Protein AF-G4HJP6-F1 (afdb_monomer)

pLDDT: mean 92.57, std 11.22, range [50.94, 98.62]

Sequence (69 aa):
MIGEIYSGYLYVAIAIWILTGLFNLVVDTRKYDQSKMDKEKKVSRVLGWINIVSGIVIFLGAMTLKIIL

Mean predicted aligned error: 4.13 Å

Foldseek 3Di:
DVVVVVLVVLLVVLVVLLVQLVCLLPPVLVVCVVVVNVVSNVVSPVSSVVSNVVSVVVVVVSVVVVVVD

Structure (mmCIF, N/CA/C/O backbone):
data_AF-G4HJP6-F1
#
_entry.id   AF-G4HJP6-F1
#
loop_
_atom_site.group_PDB
_atom_site.id
_atom_site.type_symbol
_atom_site.label_atom_id
_atom_site.label_alt_id
_atom_site.label_comp_id
_atom_site.label_asym_id
_atom_site.label_entity_id
_atom_sit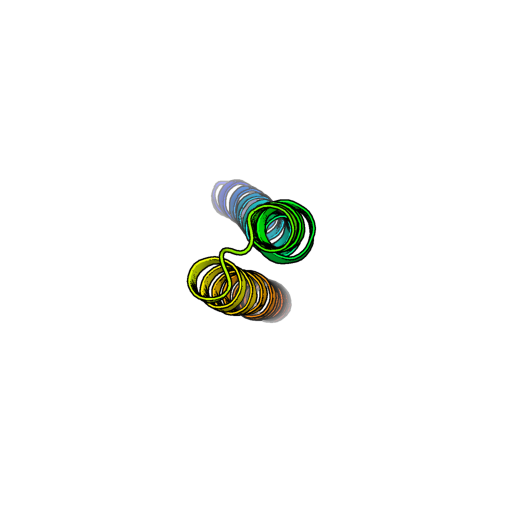e.label_seq_id
_atom_site.pdbx_PDB_ins_code
_atom_site.Cartn_x
_atom_site.Cartn_y
_atom_site.Cartn_z
_atom_site.occupancy
_atom_site.B_iso_or_equiv
_atom_site.auth_seq_id
_atom_site.auth_comp_id
_atom_site.auth_asym_id
_atom_site.auth_atom_id
_atom_site.pdbx_PDB_model_num
ATOM 1 N N . MET A 1 1 ? 21.837 8.343 -20.034 1.00 50.94 1 MET A N 1
ATOM 2 C CA . MET A 1 1 ? 22.036 8.728 -18.617 1.00 50.94 1 MET A CA 1
ATOM 3 C C . MET A 1 1 ? 20.759 9.249 -17.954 1.00 50.94 1 MET A C 1
ATOM 5 O O . MET A 1 1 ? 20.411 8.750 -16.898 1.00 50.94 1 MET A O 1
ATOM 9 N N . ILE A 1 2 ? 20.015 10.186 -18.562 1.00 57.78 2 ILE A N 1
ATOM 10 C CA . ILE A 1 2 ? 18.802 10.761 -17.938 1.00 57.78 2 ILE A CA 1
ATOM 11 C C . ILE A 1 2 ? 17.649 9.737 -17.820 1.00 57.78 2 ILE A C 1
ATOM 13 O O . ILE A 1 2 ? 16.997 9.662 -16.785 1.00 57.78 2 ILE A O 1
ATOM 17 N N . GLY A 1 3 ? 17.445 8.888 -18.837 1.00 60.41 3 GLY A N 1
ATOM 18 C CA . GLY A 1 3 ? 16.400 7.850 -18.820 1.00 60.41 3 GLY A CA 1
ATOM 19 C C . GLY A 1 3 ? 16.575 6.781 -17.733 1.00 60.41 3 GLY A C 1
AT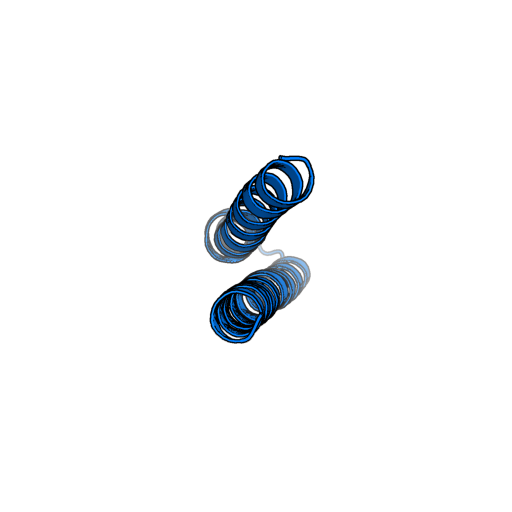OM 20 O O . GLY A 1 3 ? 15.590 6.338 -17.148 1.00 60.41 3 GLY A O 1
ATOM 21 N N . GLU A 1 4 ? 17.815 6.416 -17.391 1.00 61.19 4 GLU A N 1
ATOM 22 C CA . GLU A 1 4 ? 18.072 5.433 -16.330 1.00 61.19 4 GLU A CA 1
ATOM 23 C C . GLU A 1 4 ? 17.740 5.985 -14.939 1.00 61.19 4 GLU A C 1
ATOM 25 O O . GLU A 1 4 ? 17.123 5.282 -14.139 1.00 61.19 4 GLU A O 1
ATOM 30 N N . ILE A 1 5 ? 18.042 7.264 -14.683 1.00 61.62 5 ILE A N 1
ATOM 31 C CA . ILE A 1 5 ? 17.701 7.948 -13.425 1.00 61.62 5 ILE A CA 1
ATOM 32 C C . ILE A 1 5 ? 16.177 7.989 -13.227 1.00 61.62 5 ILE A C 1
ATOM 34 O O . ILE A 1 5 ? 15.684 7.638 -12.153 1.00 61.62 5 ILE A O 1
ATOM 38 N N . TYR A 1 6 ? 15.417 8.340 -14.272 1.00 67.56 6 TYR A N 1
ATOM 39 C CA . TYR A 1 6 ? 13.950 8.334 -14.214 1.00 67.56 6 TYR A CA 1
ATOM 40 C C . TYR A 1 6 ? 13.374 6.926 -14.038 1.00 67.56 6 TYR A C 1
ATOM 42 O O . TYR A 1 6 ? 12.414 6.749 -13.288 1.00 67.56 6 TYR A O 1
ATOM 50 N N . SER A 1 7 ? 13.979 5.915 -14.671 1.00 74.25 7 SER A N 1
ATOM 51 C CA . SER A 1 7 ? 13.542 4.526 -14.508 1.00 74.25 7 SER A CA 1
ATOM 52 C C . SER A 1 7 ? 13.754 4.021 -13.076 1.00 74.25 7 SER A C 1
ATOM 54 O O . SER A 1 7 ? 12.852 3.413 -12.506 1.00 74.25 7 SER A O 1
ATOM 56 N N . GLY A 1 8 ? 14.893 4.340 -12.448 1.00 83.94 8 GLY A N 1
ATOM 57 C CA . GLY A 1 8 ? 15.169 3.980 -11.057 1.00 83.94 8 GLY A CA 1
ATOM 58 C C . GLY A 1 8 ? 14.188 4.635 -10.086 1.00 83.94 8 GLY A C 1
ATOM 59 O O . GLY A 1 8 ? 13.630 3.957 -9.223 1.00 83.94 8 GLY A O 1
ATOM 60 N N . TYR A 1 9 ? 13.911 5.930 -10.275 1.00 89.62 9 TYR A N 1
ATOM 61 C CA . TYR A 1 9 ? 12.923 6.652 -9.470 1.00 89.62 9 TYR A CA 1
ATOM 62 C C . TYR A 1 9 ? 11.520 6.044 -9.594 1.00 89.62 9 TYR A C 1
ATOM 64 O O . TYR A 1 9 ? 10.829 5.884 -8.589 1.00 89.62 9 TYR A O 1
ATOM 72 N N . LEU A 1 10 ? 11.118 5.642 -10.805 1.00 91.19 10 LEU A N 1
ATOM 73 C CA . LEU A 1 10 ? 9.829 4.994 -11.039 1.00 91.19 10 LEU A CA 1
ATOM 74 C C . LEU A 1 10 ? 9.697 3.682 -10.250 1.00 91.19 10 LEU A C 1
ATOM 76 O O . LEU A 1 10 ? 8.683 3.481 -9.587 1.00 91.19 10 LEU A O 1
ATOM 80 N N . TYR A 1 11 ? 10.713 2.811 -10.258 1.00 92.50 11 TYR A N 1
ATOM 81 C CA . TYR A 1 11 ? 10.664 1.558 -9.489 1.00 92.50 11 TYR A CA 1
ATOM 82 C C . TYR A 1 11 ? 10.584 1.797 -7.977 1.00 92.50 11 TYR A C 1
ATOM 84 O O . TYR A 1 11 ? 9.842 1.097 -7.287 1.00 92.50 11 TYR A O 1
ATOM 92 N N . VAL A 1 12 ? 11.289 2.811 -7.463 1.00 95.31 12 VAL A N 1
ATOM 93 C CA . VAL A 1 12 ? 11.184 3.215 -6.052 1.00 95.31 12 VAL A CA 1
ATOM 94 C C . VAL A 1 12 ? 9.778 3.724 -5.734 1.00 95.31 12 VAL A C 1
ATOM 96 O O . VAL A 1 12 ? 9.186 3.300 -4.743 1.00 95.31 12 VAL A O 1
ATOM 99 N N . ALA A 1 13 ? 9.213 4.584 -6.585 1.00 96.12 13 ALA A N 1
ATOM 100 C CA . ALA A 1 13 ? 7.858 5.098 -6.412 1.00 96.12 13 ALA A CA 1
ATOM 101 C C . ALA A 1 13 ? 6.820 3.964 -6.410 1.00 96.12 13 ALA A C 1
ATOM 103 O O . ALA A 1 13 ? 5.963 3.932 -5.530 1.00 96.12 13 ALA A O 1
ATOM 104 N N . ILE A 1 14 ? 6.936 2.996 -7.327 1.00 96.94 14 ILE A N 1
ATOM 105 C CA . ILE A 1 14 ? 6.071 1.808 -7.373 1.00 96.94 14 ILE A CA 1
ATOM 106 C C . ILE A 1 14 ? 6.195 0.987 -6.084 1.00 96.94 14 ILE A C 1
ATOM 108 O O . ILE A 1 14 ? 5.180 0.579 -5.520 1.00 96.94 14 ILE A O 1
ATOM 112 N N . ALA A 1 15 ? 7.418 0.759 -5.596 1.00 96.88 15 ALA A N 1
ATOM 113 C CA . ALA A 1 15 ? 7.637 0.012 -4.362 1.00 96.88 15 ALA A CA 1
ATOM 114 C C . ALA A 1 15 ? 6.975 0.704 -3.161 1.00 96.88 15 ALA A C 1
ATOM 116 O O . ALA A 1 15 ? 6.239 0.056 -2.417 1.00 96.88 15 ALA A O 1
ATOM 117 N N . ILE A 1 16 ? 7.164 2.021 -3.008 1.00 98.00 16 ILE A N 1
ATOM 118 C CA . ILE A 1 16 ? 6.497 2.816 -1.965 1.00 98.00 16 ILE A CA 1
ATOM 119 C C . ILE A 1 16 ? 4.976 2.708 -2.109 1.00 98.00 16 ILE A C 1
ATOM 121 O O . ILE A 1 16 ? 4.292 2.458 -1.122 1.00 98.00 16 ILE A O 1
ATOM 125 N N . TRP A 1 17 ? 4.448 2.814 -3.330 1.00 97.75 17 TRP A N 1
ATOM 126 C CA . TRP A 1 17 ? 3.014 2.728 -3.609 1.00 97.75 17 TRP A CA 1
ATOM 127 C C . TRP A 1 17 ? 2.401 1.393 -3.160 1.00 97.75 17 TRP A C 1
ATOM 129 O O . TRP A 1 17 ? 1.368 1.363 -2.486 1.00 97.75 17 TRP A O 1
ATOM 139 N N . ILE A 1 18 ? 3.065 0.275 -3.475 1.00 98.31 18 ILE A N 1
ATOM 140 C CA . ILE A 1 18 ? 2.644 -1.068 -3.048 1.00 98.31 18 ILE A CA 1
ATOM 141 C C . ILE A 1 18 ? 2.746 -1.203 -1.526 1.00 98.31 18 ILE A C 1
ATOM 143 O O . ILE A 1 18 ? 1.819 -1.712 -0.892 1.00 98.31 18 ILE A O 1
ATOM 147 N N . LEU A 1 19 ? 3.838 -0.721 -0.924 1.00 98.44 19 LEU A N 1
ATOM 148 C CA . LEU A 1 19 ? 4.026 -0.743 0.527 1.00 98.44 19 LEU A CA 1
ATOM 149 C C . LEU A 1 19 ? 2.948 0.069 1.252 1.00 98.44 19 LEU A C 1
ATOM 151 O O . LEU A 1 19 ? 2.444 -0.387 2.274 1.00 98.44 19 LEU A O 1
ATOM 155 N N . THR A 1 20 ? 2.521 1.212 0.713 1.00 98.31 20 THR A N 1
ATOM 156 C CA . THR A 1 20 ? 1.375 1.968 1.236 1.00 98.31 20 THR A CA 1
ATOM 157 C C . THR A 1 20 ? 0.083 1.156 1.145 1.00 98.31 20 THR A C 1
ATOM 159 O O . THR A 1 20 ? -0.713 1.148 2.082 1.00 98.31 20 THR A O 1
ATOM 162 N N . GLY A 1 21 ? -0.128 0.419 0.051 1.00 98.50 21 GLY A N 1
ATOM 163 C CA . GLY A 1 21 ? -1.258 -0.503 -0.068 1.00 98.50 21 GLY A CA 1
ATOM 164 C C . GLY A 1 21 ? -1.253 -1.601 1.004 1.00 98.50 21 GLY A C 1
ATOM 165 O O . GLY A 1 21 ? -2.274 -1.843 1.650 1.00 98.50 21 GLY A O 1
ATOM 166 N N . LEU A 1 22 ? -0.092 -2.211 1.258 1.00 98.56 22 LEU A N 1
ATOM 167 C CA . LEU A 1 22 ? 0.091 -3.191 2.334 1.00 98.56 22 LEU A CA 1
ATOM 168 C C . LEU A 1 22 ? -0.108 -2.570 3.721 1.00 98.56 22 LEU A C 1
ATOM 170 O O . LEU A 1 22 ? -0.734 -3.189 4.581 1.00 98.56 22 LEU A O 1
ATOM 174 N N . PHE A 1 23 ? 0.374 -1.345 3.932 1.00 98.44 23 PHE A N 1
ATOM 175 C CA . PHE A 1 23 ? 0.183 -0.611 5.179 1.00 98.44 23 PHE A CA 1
ATOM 176 C C . PHE A 1 23 ? -1.303 -0.381 5.467 1.00 98.44 23 PHE A C 1
ATOM 178 O O . PHE A 1 23 ? -1.755 -0.698 6.567 1.00 98.44 23 PHE A O 1
ATOM 185 N N . ASN A 1 24 ? -2.081 0.047 4.467 1.00 98.44 24 ASN A N 1
ATOM 186 C CA . ASN A 1 24 ? -3.534 0.160 4.599 1.00 98.44 24 ASN A CA 1
ATOM 187 C C . ASN A 1 24 ? -4.144 -1.186 5.015 1.00 98.44 24 ASN A C 1
ATOM 189 O O . ASN A 1 24 ? -4.852 -1.276 6.015 1.00 98.44 24 ASN A O 1
ATOM 193 N N . LEU A 1 25 ? -3.824 -2.264 4.290 1.00 98.50 25 LEU A N 1
ATOM 194 C CA . LEU A 1 25 ? -4.404 -3.584 4.548 1.00 98.50 25 LEU A CA 1
ATOM 195 C C . LEU A 1 25 ? -4.031 -4.166 5.911 1.00 98.50 25 LEU A C 1
ATOM 197 O O . LEU A 1 25 ? -4.866 -4.846 6.503 1.00 98.50 25 LEU A O 1
ATOM 201 N N . VAL A 1 26 ? -2.817 -3.935 6.410 1.00 98.00 26 VAL A N 1
ATOM 202 C CA . VAL A 1 26 ? -2.326 -4.566 7.643 1.00 98.00 26 VAL A CA 1
ATOM 203 C C . VAL A 1 26 ? -2.491 -3.658 8.853 1.00 98.00 26 VAL A C 1
ATOM 205 O O . VAL A 1 26 ? -3.012 -4.103 9.871 1.00 98.00 26 VAL A O 1
ATOM 208 N N . VAL A 1 27 ? -2.032 -2.413 8.776 1.00 98.19 27 VAL A N 1
ATOM 209 C CA . VAL A 1 27 ? -1.967 -1.511 9.932 1.00 98.19 27 VAL A CA 1
ATOM 210 C C . VAL A 1 27 ? -3.300 -0.805 10.124 1.00 98.19 27 VAL A C 1
ATOM 212 O O . VAL A 1 27 ? -3.922 -0.945 11.180 1.00 98.19 27 VAL A O 1
ATOM 215 N N . ASP A 1 28 ? -3.785 -0.119 9.093 1.00 97.88 28 ASP A N 1
ATOM 216 C CA . ASP A 1 28 ? -4.990 0.700 9.211 1.00 97.88 28 ASP A CA 1
ATOM 217 C C . ASP A 1 28 ? -6.238 -0.149 9.431 1.00 97.88 28 ASP A C 1
ATOM 219 O O . ASP A 1 28 ? -7.016 0.135 10.342 1.00 97.88 28 ASP A O 1
ATOM 223 N N . THR A 1 29 ? -6.423 -1.243 8.681 1.00 98.00 29 THR A N 1
ATOM 224 C CA . THR A 1 29 ? -7.607 -2.090 8.905 1.00 98.00 29 THR A CA 1
ATOM 225 C C . THR A 1 29 ? -7.641 -2.700 10.304 1.00 98.00 29 THR A C 1
ATOM 227 O O . THR A 1 29 ? -8.731 -2.810 10.863 1.00 98.00 29 THR A O 1
ATOM 230 N N . ARG A 1 30 ? -6.486 -3.059 10.891 1.00 97.94 30 ARG A N 1
ATOM 231 C CA . ARG A 1 30 ? -6.398 -3.549 12.278 1.00 97.94 30 ARG A CA 1
ATOM 232 C C . ARG A 1 30 ? -6.740 -2.451 13.275 1.00 97.94 30 ARG A C 1
ATOM 234 O O . ARG A 1 30 ? -7.498 -2.700 14.207 1.00 97.94 30 ARG A O 1
ATOM 241 N N . LYS A 1 31 ? -6.220 -1.240 13.069 1.00 98.25 31 LYS A N 1
ATOM 242 C CA . LYS A 1 31 ? -6.525 -0.088 13.922 1.00 98.25 31 LYS A CA 1
ATOM 243 C C . LYS A 1 31 ? -8.017 0.246 13.892 1.00 98.25 31 LYS A C 1
ATOM 245 O O . LYS A 1 31 ? -8.635 0.375 14.943 1.00 98.25 31 LYS A O 1
ATOM 250 N N . TYR A 1 32 ? -8.611 0.326 12.703 1.00 98.25 32 TYR A N 1
ATOM 251 C CA . TYR A 1 32 ? -10.037 0.614 12.554 1.00 98.25 32 TYR A CA 1
ATOM 252 C C . TYR A 1 32 ? -10.923 -0.494 13.127 1.00 98.25 32 TYR A C 1
ATOM 254 O O . TYR A 1 32 ? -11.960 -0.197 13.713 1.00 98.25 32 TYR A O 1
ATOM 262 N N . ASP A 1 33 ? -10.498 -1.754 13.029 1.00 97.31 33 ASP A N 1
ATOM 263 C CA . ASP A 1 33 ? -11.190 -2.879 13.661 1.00 97.31 33 ASP A CA 1
ATOM 264 C C . ASP A 1 33 ? -11.211 -2.754 15.192 1.00 97.31 33 ASP A C 1
ATOM 266 O O . ASP A 1 33 ? -12.272 -2.826 15.810 1.00 97.31 33 ASP A O 1
ATOM 270 N N . GLN A 1 34 ? -10.060 -2.458 15.806 1.00 98.00 34 GLN A N 1
ATOM 271 C CA . GLN A 1 34 ? -9.950 -2.235 17.253 1.00 98.00 34 GLN A CA 1
ATOM 272 C C . GLN A 1 34 ? -10.795 -1.046 17.732 1.00 98.00 34 GLN A C 1
ATOM 274 O O . GLN A 1 34 ? -11.311 -1.059 18.848 1.00 98.00 34 GLN A O 1
ATOM 279 N N . SER A 1 35 ? -10.960 -0.025 16.889 1.00 97.88 35 SER A N 1
ATOM 280 C CA . SER A 1 35 ? -11.778 1.156 17.177 1.00 97.88 35 SER A CA 1
ATOM 281 C C . SER A 1 35 ? -13.258 1.012 16.787 1.00 97.88 35 SER A C 1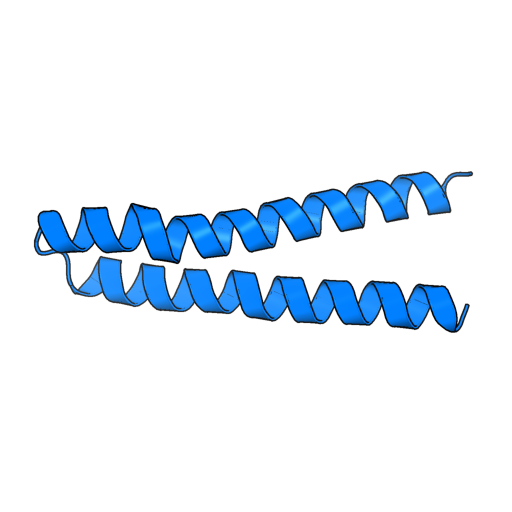
ATOM 283 O O . SER A 1 35 ? -14.000 1.979 16.937 1.00 97.88 35 SER A O 1
ATOM 285 N N . LYS A 1 36 ? -13.711 -0.161 16.310 1.00 97.44 36 LYS A N 1
ATOM 286 C CA . LYS A 1 36 ? -15.090 -0.403 15.822 1.00 97.44 36 LYS A CA 1
ATOM 287 C C . LYS A 1 36 ? -15.524 0.559 14.699 1.00 97.44 36 LYS A C 1
ATOM 289 O O . LYS A 1 36 ? -16.683 0.957 14.608 1.00 97.44 36 LYS A O 1
ATOM 294 N N . MET A 1 37 ? -14.579 0.942 13.842 1.00 98.12 37 MET A N 1
ATOM 295 C CA . MET A 1 37 ? -14.757 1.870 12.720 1.00 98.12 37 MET A CA 1
ATOM 296 C C . MET A 1 37 ? -14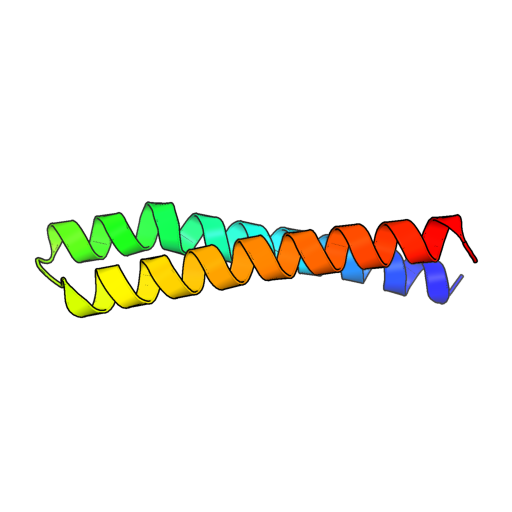.934 1.100 11.399 1.00 98.12 37 MET A C 1
ATOM 298 O O . MET A 1 37 ? -14.041 1.044 10.550 1.00 98.12 37 MET A O 1
ATOM 302 N N . ASP A 1 38 ? -16.087 0.446 11.227 1.00 97.69 38 ASP A N 1
ATOM 303 C CA . ASP A 1 38 ? -16.324 -0.489 10.114 1.00 97.69 38 ASP A CA 1
ATOM 304 C C . ASP A 1 38 ? -16.294 0.168 8.725 1.00 97.69 38 ASP A C 1
ATOM 306 O O . ASP A 1 38 ? -15.858 -0.448 7.743 1.00 97.69 38 ASP A O 1
ATOM 310 N N . LYS A 1 39 ? -16.744 1.426 8.622 1.00 98.12 39 LYS A N 1
ATOM 311 C CA . LYS A 1 39 ? -16.765 2.161 7.349 1.00 98.12 39 LYS A CA 1
ATOM 312 C C . LYS A 1 39 ? -15.343 2.473 6.888 1.00 98.12 39 LYS A C 1
ATOM 314 O O . LYS A 1 39 ? -14.988 2.189 5.746 1.00 98.12 39 LYS A O 1
ATOM 319 N N . GLU A 1 40 ? -14.517 2.982 7.786 1.00 98.25 40 GLU A N 1
ATOM 320 C CA . GLU A 1 40 ? -13.124 3.357 7.563 1.00 98.25 40 GLU A CA 1
ATOM 321 C C . GLU A 1 40 ? -12.275 2.118 7.282 1.00 98.25 40 GLU A C 1
ATOM 323 O O . GLU A 1 40 ? -11.483 2.110 6.341 1.00 98.25 40 GLU A O 1
ATOM 328 N N . LYS A 1 41 ? -12.529 1.016 7.997 1.00 98.31 41 LYS A N 1
ATOM 329 C CA . LYS A 1 41 ? -11.944 -0.297 7.704 1.00 98.31 41 LYS A CA 1
ATOM 330 C C . LYS A 1 41 ? -12.252 -0.756 6.279 1.00 98.31 41 LYS A C 1
ATOM 332 O O . LYS A 1 41 ? -11.355 -1.233 5.581 1.00 98.31 41 LYS A O 1
ATOM 337 N N . LYS A 1 42 ? -13.506 -0.626 5.825 1.00 98.25 42 LYS A N 1
ATOM 338 C CA . LYS A 1 42 ? -13.905 -0.994 4.456 1.00 98.25 42 LYS A CA 1
ATOM 339 C C . LYS A 1 42 ? -13.202 -0.119 3.419 1.00 98.25 42 LYS A C 1
ATOM 341 O O . LYS A 1 42 ? -12.665 -0.658 2.454 1.00 98.25 42 LYS A O 1
ATOM 346 N N . VAL A 1 43 ? -13.172 1.197 3.630 1.00 98.38 43 VAL A N 1
ATOM 347 C CA . VAL A 1 43 ? -12.479 2.138 2.736 1.00 98.38 43 VAL A CA 1
ATOM 348 C C . VAL A 1 43 ? -10.984 1.826 2.677 1.00 98.38 43 VAL A C 1
ATOM 350 O O . VAL A 1 43 ? -10.444 1.678 1.586 1.00 98.38 43 VAL A O 1
ATOM 353 N N . SER A 1 44 ? -10.333 1.620 3.823 1.00 98.25 44 SER A N 1
ATOM 354 C CA . SER A 1 44 ? -8.912 1.268 3.897 1.00 98.25 44 SER A CA 1
ATOM 355 C C . SER A 1 44 ? -8.599 -0.046 3.169 1.00 98.25 44 SER A C 1
ATOM 357 O O . SER A 1 44 ? -7.628 -0.111 2.417 1.00 98.25 44 SER A O 1
ATOM 359 N N . ARG A 1 45 ? -9.469 -1.067 3.266 1.00 98.56 45 ARG A N 1
ATOM 360 C CA . ARG A 1 45 ? -9.330 -2.300 2.465 1.00 98.56 45 ARG A CA 1
ATOM 361 C C . ARG A 1 45 ? -9.373 -2.040 0.965 1.00 98.56 45 ARG A C 1
ATOM 363 O O . ARG A 1 45 ? -8.543 -2.573 0.235 1.00 98.56 45 ARG A O 1
ATOM 370 N N . VAL A 1 46 ? -10.343 -1.249 0.511 1.00 98.56 46 VAL A N 1
ATOM 371 C CA . VAL A 1 46 ? -10.495 -0.918 -0.912 1.00 98.56 46 VAL A CA 1
ATOM 372 C C . VAL A 1 46 ? -9.278 -0.136 -1.407 1.00 98.56 46 VAL A C 1
ATOM 374 O O . VAL A 1 46 ? -8.683 -0.521 -2.409 1.00 98.56 46 VAL A O 1
ATOM 377 N N . LEU A 1 47 ? -8.852 0.898 -0.677 1.00 98.38 47 LEU A N 1
ATOM 378 C CA . LEU A 1 47 ? -7.672 1.697 -1.023 1.00 98.38 47 LEU A CA 1
ATOM 379 C C . LEU A 1 47 ? -6.386 0.865 -1.021 1.00 98.38 47 LEU A C 1
ATOM 381 O O . LEU A 1 47 ? -5.548 1.020 -1.905 1.00 98.38 47 LEU A O 1
ATOM 385 N N . GLY A 1 48 ? -6.239 -0.041 -0.052 1.00 98.56 48 GLY A N 1
ATOM 386 C CA . GLY A 1 48 ? -5.116 -0.968 0.018 1.00 98.56 48 GLY A CA 1
ATOM 387 C C . GLY A 1 48 ? -4.997 -1.835 -1.234 1.00 98.56 48 GLY A C 1
ATOM 388 O O . GLY A 1 48 ? -3.934 -1.888 -1.852 1.00 98.56 48 GLY A O 1
ATOM 389 N N . TRP A 1 49 ? -6.103 -2.448 -1.664 1.00 98.62 49 TRP A N 1
ATOM 390 C CA . TRP A 1 49 ? -6.126 -3.249 -2.889 1.00 98.62 49 TRP A CA 1
ATOM 391 C C . TRP A 1 49 ? -5.946 -2.422 -4.162 1.00 98.62 49 TRP A C 1
ATOM 393 O O . TRP A 1 49 ? -5.225 -2.870 -5.048 1.00 98.62 49 TRP A O 1
ATOM 403 N N . ILE A 1 50 ? -6.527 -1.219 -4.249 1.00 98.56 50 ILE A N 1
ATOM 404 C CA . ILE A 1 50 ? -6.301 -0.312 -5.386 1.00 98.56 50 ILE A CA 1
ATOM 405 C C . ILE A 1 50 ? -4.807 -0.021 -5.537 1.00 98.56 50 ILE A C 1
ATOM 407 O O . ILE A 1 50 ? -4.281 -0.204 -6.629 1.00 98.56 50 ILE A O 1
ATOM 411 N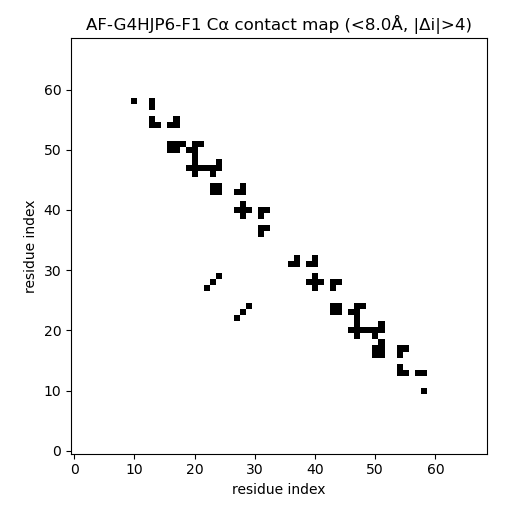 N . ASN A 1 51 ? -4.116 0.343 -4.450 1.00 98.31 51 ASN A N 1
ATOM 412 C CA . ASN A 1 51 ? -2.679 0.626 -4.479 1.00 98.31 51 ASN A CA 1
ATOM 413 C C . ASN A 1 51 ? -1.842 -0.583 -4.911 1.00 98.31 51 ASN A C 1
ATOM 415 O O . ASN A 1 51 ? -0.936 -0.444 -5.731 1.00 98.31 51 ASN A O 1
ATOM 419 N N . ILE A 1 52 ? -2.138 -1.772 -4.380 1.00 98.50 52 ILE A N 1
ATOM 420 C CA . ILE A 1 52 ? -1.398 -2.988 -4.737 1.00 98.50 52 ILE A CA 1
ATOM 421 C C . ILE A 1 52 ? -1.622 -3.336 -6.210 1.00 98.50 52 ILE A C 1
ATOM 423 O O . ILE A 1 52 ? -0.656 -3.546 -6.940 1.00 98.50 52 ILE A O 1
ATOM 427 N N . VAL A 1 53 ? -2.877 -3.362 -6.668 1.00 98.56 53 VAL A N 1
ATOM 428 C CA . VAL A 1 53 ? -3.208 -3.717 -8.054 1.00 98.56 53 VAL A CA 1
ATOM 429 C C . VAL A 1 53 ? -2.634 -2.690 -9.026 1.00 98.56 53 VAL A C 1
ATOM 431 O O . VAL A 1 53 ? -1.980 -3.081 -9.990 1.00 98.56 53 VAL A O 1
ATOM 434 N N . SER A 1 54 ? -2.802 -1.389 -8.766 1.00 98.12 54 SER A N 1
ATOM 435 C CA . SER A 1 54 ? -2.243 -0.346 -9.631 1.00 98.12 54 SER A CA 1
ATOM 436 C C . SER A 1 54 ? -0.717 -0.403 -9.663 1.00 98.12 54 SER A C 1
ATOM 438 O O . SER A 1 54 ? -0.131 -0.324 -10.737 1.00 98.12 54 SER A O 1
ATOM 440 N N . GLY A 1 55 ? -0.067 -0.600 -8.511 1.00 97.62 55 GLY A N 1
ATOM 441 C CA . GLY A 1 55 ? 1.386 -0.734 -8.425 1.00 97.62 55 GLY A CA 1
ATOM 442 C C . GLY A 1 55 ? 1.915 -1.926 -9.226 1.00 97.62 55 GLY A C 1
ATOM 443 O O . GLY A 1 55 ? 2.865 -1.772 -9.991 1.00 97.62 55 GLY A O 1
ATOM 444 N N . ILE A 1 56 ? 1.264 -3.091 -9.124 1.00 97.94 56 ILE A N 1
ATOM 445 C CA . ILE A 1 56 ? 1.620 -4.286 -9.907 1.00 97.94 56 ILE A CA 1
ATOM 446 C 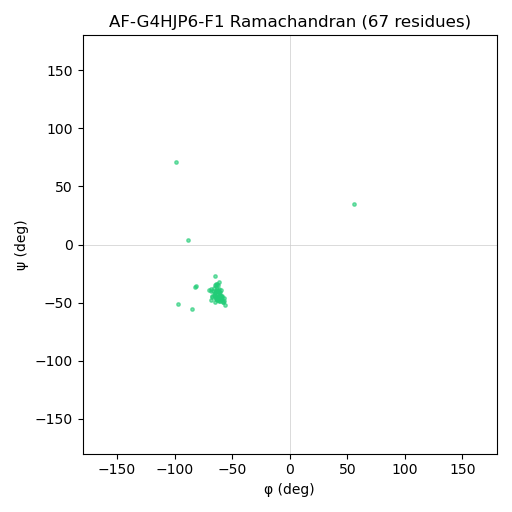C . ILE A 1 56 ? 1.427 -4.036 -11.408 1.00 97.94 56 ILE A C 1
ATOM 448 O O . ILE A 1 56 ? 2.320 -4.342 -12.195 1.00 97.94 56 ILE A O 1
ATOM 452 N N . VAL A 1 57 ? 0.297 -3.453 -11.819 1.00 98.06 57 VAL A N 1
ATOM 453 C CA . VAL A 1 57 ? 0.023 -3.150 -13.234 1.00 98.06 57 VAL A CA 1
ATOM 454 C C . VAL A 1 57 ? 1.074 -2.196 -13.806 1.00 98.06 57 VAL A C 1
ATOM 456 O O . VAL A 1 57 ? 1.609 -2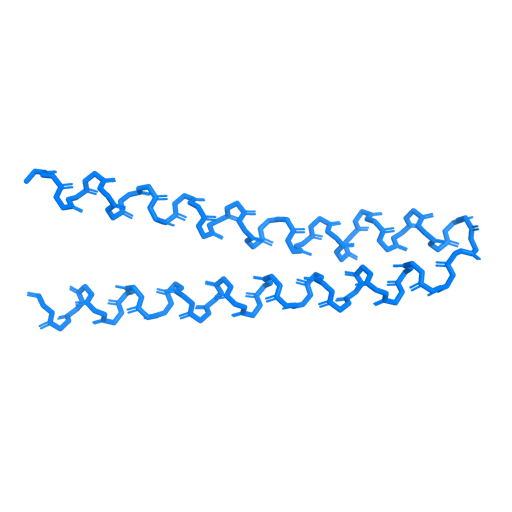.449 -14.885 1.00 98.06 57 VAL A O 1
ATOM 459 N N . ILE A 1 58 ? 1.424 -1.134 -13.075 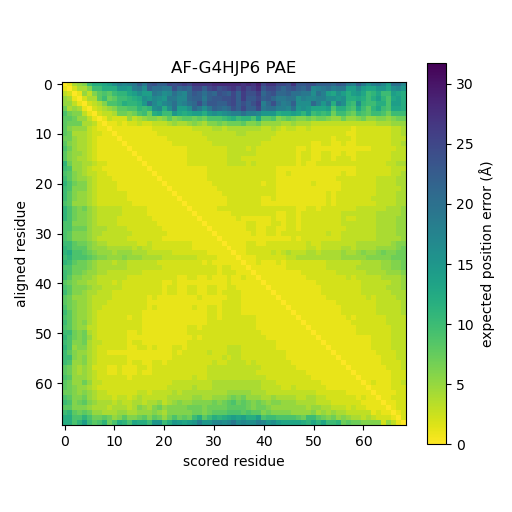1.00 96.00 58 ILE A N 1
ATOM 460 C CA . ILE A 1 58 ? 2.448 -0.171 -13.502 1.00 96.00 58 ILE A CA 1
ATOM 461 C C . ILE A 1 58 ? 3.824 -0.843 -13.581 1.00 96.00 58 ILE A C 1
ATOM 463 O O . ILE A 1 58 ? 4.549 -0.619 -14.548 1.00 96.00 58 ILE A O 1
ATOM 467 N N . PHE A 1 59 ? 4.178 -1.692 -12.611 1.00 95.31 59 PHE A N 1
ATOM 468 C CA . PHE A 1 59 ? 5.437 -2.442 -12.625 1.00 95.31 59 PHE A CA 1
ATOM 469 C C . PHE A 1 59 ? 5.572 -3.319 -13.869 1.00 95.31 59 PHE A C 1
ATOM 471 O O . PHE A 1 59 ? 6.584 -3.260 -14.567 1.00 95.31 59 PHE A O 1
ATOM 478 N N . LEU A 1 60 ? 4.534 -4.104 -14.167 1.00 95.94 60 LEU A N 1
ATOM 479 C CA . LEU A 1 60 ? 4.511 -4.976 -15.338 1.00 95.94 60 LEU A CA 1
ATOM 480 C C . LEU A 1 60 ? 4.555 -4.166 -16.639 1.00 95.94 60 LEU A C 1
ATOM 482 O O . LEU A 1 60 ? 5.276 -4.539 -17.564 1.00 95.94 60 LEU A O 1
ATOM 486 N N . GLY A 1 61 ? 3.847 -3.034 -16.698 1.00 94.25 61 GLY A N 1
ATOM 487 C CA . GL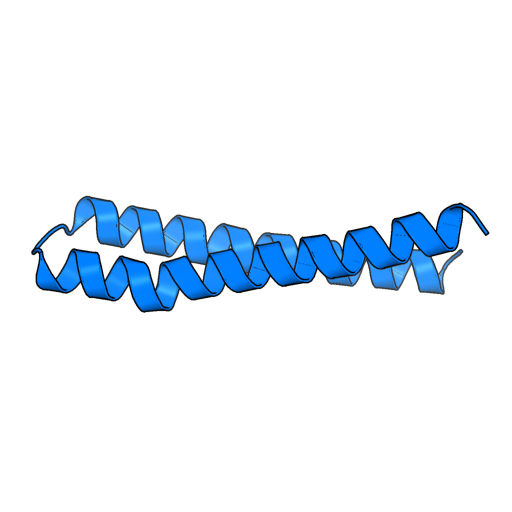Y A 1 61 ? 3.897 -2.113 -17.834 1.00 94.25 61 GLY A CA 1
ATOM 488 C C . GLY A 1 61 ? 5.300 -1.547 -18.062 1.00 94.25 61 GLY A C 1
ATOM 489 O O . GLY A 1 61 ? 5.825 -1.628 -19.171 1.00 94.25 61 GLY A O 1
ATOM 490 N N . ALA A 1 62 ? 5.944 -1.046 -17.006 1.00 91.62 62 ALA A N 1
ATOM 491 C CA . ALA A 1 62 ? 7.308 -0.526 -17.063 1.00 91.62 62 ALA A CA 1
ATOM 492 C C . ALA A 1 62 ? 8.322 -1.599 -17.490 1.00 91.62 62 ALA A C 1
ATOM 494 O O . ALA A 1 62 ? 9.191 -1.332 -18.320 1.00 91.62 62 ALA A O 1
ATOM 495 N N . MET A 1 63 ? 8.186 -2.824 -16.972 1.00 90.88 63 MET A N 1
ATOM 496 C CA . MET A 1 63 ? 9.041 -3.950 -17.350 1.00 90.88 63 MET A CA 1
ATOM 497 C C . MET A 1 63 ? 8.852 -4.337 -18.819 1.00 90.88 63 MET A C 1
ATOM 499 O O . MET A 1 63 ? 9.834 -4.524 -19.530 1.00 90.88 63 MET A O 1
ATOM 503 N N . THR A 1 64 ? 7.606 -4.404 -19.290 1.00 92.62 64 THR A N 1
ATOM 504 C CA . THR A 1 64 ? 7.286 -4.740 -20.685 1.00 92.62 64 THR A CA 1
ATOM 505 C C . THR A 1 64 ? 7.847 -3.694 -21.646 1.00 92.62 64 THR A C 1
ATOM 507 O O . THR A 1 64 ? 8.490 -4.048 -22.629 1.00 92.62 64 THR A O 1
ATOM 510 N N . LEU A 1 65 ? 7.682 -2.403 -21.334 1.00 89.12 65 LEU A N 1
ATOM 511 C CA . LEU A 1 65 ? 8.250 -1.315 -22.135 1.00 89.12 65 LEU A CA 1
ATOM 512 C C . LEU A 1 65 ? 9.779 -1.367 -22.181 1.00 89.12 65 LEU A C 1
ATOM 514 O O . LEU A 1 65 ? 10.347 -1.173 -23.247 1.00 89.12 65 LEU A O 1
ATOM 518 N N . LYS A 1 66 ? 10.436 -1.677 -21.056 1.00 85.19 66 LYS A N 1
ATOM 519 C CA . LYS A 1 66 ? 11.896 -1.842 -20.989 1.00 85.19 66 LYS A CA 1
ATOM 520 C C . LYS A 1 66 ? 12.411 -3.037 -21.806 1.00 85.19 66 LYS A C 1
ATOM 522 O O . LYS A 1 66 ? 13.575 -3.049 -22.175 1.00 85.19 66 LYS A O 1
ATOM 527 N N . ILE A 1 67 ? 11.592 -4.069 -22.014 1.00 88.12 67 ILE A N 1
ATOM 528 C CA . ILE A 1 67 ? 11.970 -5.246 -22.814 1.00 88.12 67 ILE A CA 1
ATOM 529 C C . ILE A 1 67 ? 11.800 -4.972 -24.314 1.00 88.12 67 ILE A C 1
ATOM 531 O O . ILE A 1 67 ? 12.572 -5.491 -25.115 1.00 88.12 67 ILE A O 1
ATOM 535 N N . ILE A 1 68 ? 10.770 -4.208 -24.694 1.00 88.81 68 ILE A N 1
ATOM 536 C CA . ILE A 1 68 ? 10.421 -3.953 -26.100 1.00 88.81 68 ILE A CA 1
ATOM 537 C C . ILE A 1 68 ? 11.273 -2.834 -26.721 1.00 88.81 68 ILE A C 1
ATOM 539 O O . ILE A 1 68 ? 11.574 -2.912 -27.912 1.00 88.81 68 ILE A O 1
ATOM 543 N N . LEU A 1 69 ? 11.605 -1.794 -25.948 1.00 78.94 69 LEU A N 1
ATOM 544 C CA . LEU A 1 69 ? 12.385 -0.624 -26.378 1.00 78.94 69 LEU A CA 1
ATOM 545 C C . LEU A 1 69 ? 13.865 -0.776 -26.022 1.00 78.94 69 LEU A C 1
ATOM 547 O O . LEU A 1 69 ? 14.696 -0.396 -26.875 1.00 78.94 69 LEU A O 1
#

InterPro domains:
  IPR049971 CLC_0170-like [NF042414] (9-62)
  IPR049971 CLC_0170-like [PF28179] (9-63)

Organism: NCBI:txid743719

Nearest PDB structures (foldseek):
  6tz5-assembly1_AA  TM=6.444E-01  e=5.036E+00  Homo sapiens

Secondary structure (DSSP, 8-state):
-HHHHHHHHHHHHHHHHHHHHHHIIIIIHHHHHHTT-HHHHHHHHHHHHHHHHHHHHHHHHHHHHHHH-

Radius of gyration: 15.57 Å; Cα contacts (8 Å, |Δi|>4): 50; chains: 1; bounding box: 39×16×44 Å

Solvent-accessible surface area (backbone atoms only — not comparable to full-atom values): 3522 Å² total; per-residue (Å²): 114,70,67,59,56,56,52,54,52,49,54,51,51,36,51,51,41,28,50,51,9,50,41,25,51,56,52,48,27,50,53,24,56,77,66,72,34,65,68,60,23,51,51,30,43,52,53,11,49,49,30,36,54,51,26,51,53,51,50,53,50,54,51,51,51,66,71,76,107